Protein AF-A0A923V9Q6-F1 (afdb_monomer_lite)

pLDDT: mean 73.59, std 12.02, range [41.12, 88.88]

Sequence (52 aa):
MRLTKIIPKIFYEDIKDGLDLFVDGLEFKVVYNEAKLYIIIRDDNLQIHWVG

Foldseek 3Di:
DDPQEDADADDDPDVVVVCCCCCVVVVWAFPDDDPAWTWTDDPPRYIYIYGD

Secondary structure (DSSP, 8-state):
------------SSHHHHHIIIIIIT--EEEEEETTEEEEEETTTEEEEEE-

Structure (mmCIF, N/CA/C/O backbone):
data_AF-A0A923V9Q6-F1
#
_entry.id   AF-A0A923V9Q6-F1
#
loop_
_atom_site.group_PDB
_atom_site.id
_atom_site.type_symbol
_atom_site.label_atom_id
_atom_site.label_alt_id
_atom_site.label_comp_id
_atom_site.label_asym_id
_atom_site.label_entity_id
_atom_site.label_seq_id
_atom_site.pdbx_PDB_ins_code
_atom_site.Cartn_x
_atom_site.Cartn_y
_atom_site.Cartn_z
_atom_site.occupancy
_atom_site.B_iso_or_equiv
_atom_site.auth_seq_id
_atom_site.auth_comp_id
_atom_site.auth_asym_id
_atom_site.auth_atom_id
_atom_site.pdbx_PDB_model_num
ATOM 1 N N . MET A 1 1 ? -0.321 4.919 24.904 1.00 41.12 1 MET A N 1
ATOM 2 C CA . MET A 1 1 ? 0.267 5.396 23.633 1.00 41.12 1 MET A CA 1
ATOM 3 C C . MET A 1 1 ? -0.590 4.853 22.501 1.00 41.12 1 MET A C 1
ATOM 5 O O . MET A 1 1 ? -0.861 3.659 2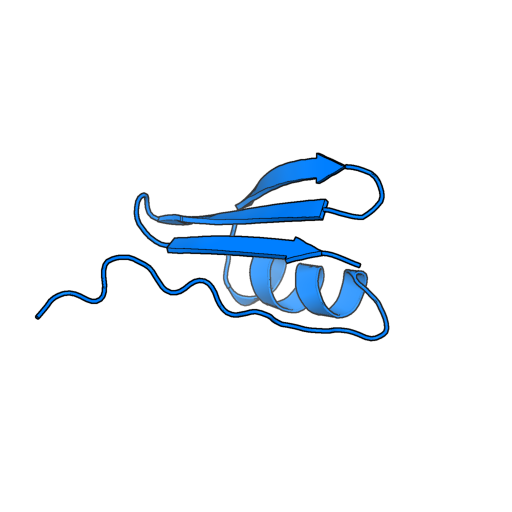2.515 1.00 41.12 1 MET A O 1
ATOM 9 N N . ARG A 1 2 ? -1.082 5.698 21.587 1.00 54.50 2 ARG A N 1
ATOM 10 C CA . ARG A 1 2 ? -1.776 5.249 20.368 1.00 54.50 2 ARG A CA 1
ATOM 11 C C . ARG A 1 2 ? -0.760 5.275 19.233 1.00 54.50 2 ARG A C 1
ATOM 13 O O . ARG A 1 2 ? -0.086 6.282 19.052 1.00 54.50 2 ARG A O 1
ATOM 20 N N . LEU A 1 3 ? -0.625 4.166 18.521 1.00 48.72 3 LEU A N 1
ATOM 21 C CA . LEU A 1 3 ? 0.238 4.063 17.353 1.00 48.72 3 LEU A CA 1
ATOM 22 C C . LEU A 1 3 ? -0.480 4.775 16.198 1.00 48.72 3 LEU A C 1
ATOM 24 O O . LEU A 1 3 ? -1.397 4.220 15.605 1.00 48.72 3 LEU A O 1
ATOM 28 N N . THR A 1 4 ? -0.164 6.050 15.977 1.00 59.91 4 THR A N 1
ATOM 29 C CA . THR A 1 4 ? -0.943 6.929 15.085 1.00 59.91 4 THR A CA 1
ATOM 30 C C . THR A 1 4 ? -0.492 6.903 13.635 1.00 59.91 4 THR A C 1
ATOM 32 O O . THR A 1 4 ? -1.207 7.430 12.797 1.00 59.91 4 THR A O 1
ATOM 35 N N . LYS A 1 5 ? 0.682 6.336 13.337 1.00 55.19 5 LYS A N 1
ATOM 36 C CA . LYS A 1 5 ? 1.181 6.135 11.974 1.00 55.19 5 LYS A CA 1
ATOM 37 C C . LYS A 1 5 ? 2.325 5.128 11.992 1.00 55.19 5 LYS A C 1
ATOM 39 O O . LYS A 1 5 ? 3.328 5.345 12.668 1.00 55.19 5 LYS A O 1
ATOM 44 N N . ILE A 1 6 ? 2.187 4.049 11.231 1.00 58.53 6 ILE A N 1
ATOM 45 C CA . ILE A 1 6 ? 3.307 3.193 10.837 1.00 58.53 6 ILE A CA 1
ATOM 46 C C . ILE A 1 6 ? 3.474 3.413 9.340 1.00 58.53 6 ILE A C 1
ATOM 48 O O . ILE A 1 6 ? 2.524 3.197 8.594 1.00 58.53 6 ILE A O 1
ATOM 52 N N . ILE A 1 7 ? 4.658 3.846 8.912 1.00 60.94 7 ILE A N 1
ATOM 53 C CA . ILE A 1 7 ? 5.028 3.891 7.494 1.00 60.94 7 ILE A CA 1
ATOM 54 C C . ILE A 1 7 ? 6.059 2.779 7.290 1.00 60.94 7 ILE A C 1
ATOM 56 O O . ILE A 1 7 ? 7.262 3.027 7.408 1.00 60.94 7 ILE A O 1
ATOM 60 N N . PRO A 1 8 ? 5.621 1.525 7.094 1.00 60.16 8 PRO A N 1
ATOM 61 C CA . PRO A 1 8 ? 6.546 0.440 6.843 1.00 60.16 8 PRO A CA 1
ATOM 62 C C . PRO A 1 8 ? 7.126 0.615 5.435 1.00 60.16 8 PRO A C 1
ATOM 64 O O . PRO A 1 8 ? 6.390 0.792 4.465 1.00 60.16 8 PRO A O 1
ATOM 67 N N . LYS A 1 9 ? 8.456 0.568 5.315 1.00 62.19 9 LYS A N 1
ATOM 68 C CA . LYS A 1 9 ? 9.132 0.512 4.015 1.00 62.19 9 LYS A CA 1
ATOM 69 C C . LYS A 1 9 ? 9.168 -0.946 3.573 1.00 62.19 9 LYS A C 1
ATOM 71 O O . LYS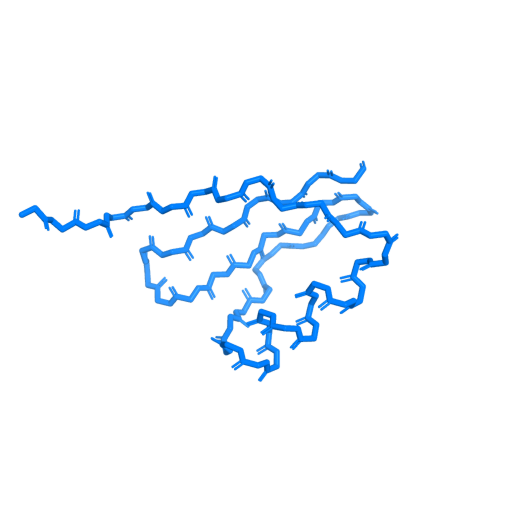 A 1 9 ? 10.100 -1.676 3.897 1.00 62.19 9 LYS A O 1
ATOM 76 N N . ILE A 1 10 ? 8.086 -1.382 2.945 1.00 66.19 10 ILE A N 1
ATOM 77 C CA . ILE A 1 10 ? 7.931 -2.761 2.482 1.00 66.19 10 ILE A CA 1
ATOM 78 C C . ILE A 1 10 ? 8.520 -2.841 1.080 1.00 66.19 10 ILE A C 1
ATOM 80 O O . ILE A 1 10 ? 8.304 -1.932 0.293 1.00 66.19 10 ILE A O 1
ATOM 84 N N . PHE A 1 11 ? 9.270 -3.891 0.766 1.00 65.81 11 PHE A N 1
ATOM 85 C CA . PHE A 1 11 ? 9.789 -4.137 -0.577 1.00 65.81 11 PHE A CA 1
ATOM 86 C C . PHE A 1 11 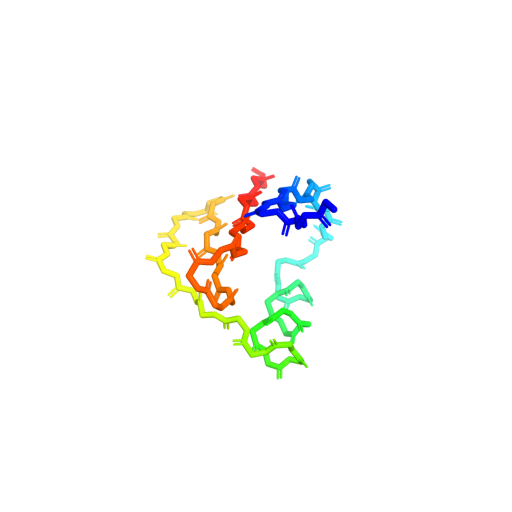? 9.242 -5.483 -1.041 1.00 65.81 11 PHE A C 1
ATOM 88 O O . PHE A 1 11 ? 9.440 -6.484 -0.356 1.00 65.81 11 PHE A O 1
ATOM 95 N N . TYR A 1 12 ? 8.537 -5.485 -2.168 1.00 71.06 12 TYR A N 1
ATOM 96 C CA . TYR A 1 12 ? 8.072 -6.690 -2.852 1.00 71.06 12 TYR A CA 1
ATOM 97 C C . TYR A 1 12 ? 8.809 -6.812 -4.185 1.00 71.06 12 TYR A C 1
ATOM 99 O O . TYR A 1 12 ? 9.135 -5.787 -4.787 1.00 71.06 12 TYR A O 1
ATOM 107 N N . GLU A 1 13 ? 9.072 -8.041 -4.636 1.00 77.12 13 GLU A N 1
ATOM 108 C CA . GLU A 1 13 ? 9.598 -8.284 -5.988 1.00 77.12 13 GLU A CA 1
ATOM 109 C C . GLU A 1 13 ? 8.543 -7.959 -7.059 1.00 77.12 13 GLU A C 1
ATOM 111 O O . GLU A 1 13 ? 8.870 -7.303 -8.047 1.00 77.12 13 GLU A O 1
ATOM 116 N N . ASP A 1 14 ? 7.278 -8.337 -6.830 1.00 80.81 14 ASP A N 1
ATOM 117 C CA . ASP A 1 14 ? 6.119 -7.898 -7.615 1.00 80.81 14 ASP A CA 1
ATOM 118 C C . ASP A 1 14 ? 5.200 -7.020 -6.752 1.00 80.81 14 ASP A C 1
ATOM 120 O O . ASP A 1 14 ? 4.767 -7.396 -5.663 1.00 80.81 14 ASP A O 1
ATOM 124 N N . ILE A 1 15 ? 4.870 -5.829 -7.252 1.00 78.50 15 ILE A N 1
ATOM 125 C CA . ILE A 1 15 ? 3.950 -4.899 -6.589 1.00 78.50 15 ILE A CA 1
ATOM 126 C C . ILE A 1 15 ? 2.553 -5.498 -6.391 1.00 78.50 15 ILE A C 1
ATOM 128 O O . ILE A 1 15 ? 1.854 -5.117 -5.451 1.00 78.50 15 ILE A O 1
ATOM 132 N N . LYS A 1 16 ? 2.151 -6.445 -7.244 1.00 83.12 16 LYS A N 1
ATOM 133 C CA . LYS A 1 16 ? 0.863 -7.134 -7.135 1.00 83.12 16 LYS A CA 1
ATOM 134 C C . LYS A 1 16 ? 0.746 -7.911 -5.834 1.00 83.12 16 LYS A C 1
ATOM 136 O O . LYS A 1 16 ? -0.269 -7.773 -5.172 1.00 83.12 16 LYS A O 1
ATOM 141 N N . ASP A 1 17 ? 1.803 -8.595 -5.400 1.00 86.62 17 ASP A N 1
ATOM 142 C CA . ASP A 1 17 ? 1.787 -9.353 -4.143 1.00 86.62 17 ASP A CA 1
ATOM 143 C C . ASP A 1 17 ? 1.516 -8.441 -2.935 1.00 86.62 17 ASP A C 1
ATOM 145 O O . ASP A 1 17 ? 0.793 -8.794 -2.000 1.00 86.62 17 ASP A O 1
ATOM 149 N N . GLY A 1 18 ? 2.084 -7.231 -2.963 1.00 82.31 18 GLY A N 1
ATOM 150 C CA . GLY A 1 18 ? 1.832 -6.216 -1.947 1.00 82.31 18 GLY A CA 1
ATOM 151 C C . GLY A 1 18 ? 0.407 -5.675 -2.002 1.00 82.31 18 GLY A C 1
ATOM 152 O O . GLY A 1 18 ? -0.237 -5.524 -0.963 1.00 82.31 18 GLY A O 1
ATOM 153 N N . LEU A 1 19 ? -0.104 -5.392 -3.200 1.00 84.12 19 LEU A N 1
ATOM 154 C CA . LEU A 1 19 ? -1.474 -4.916 -3.370 1.00 84.12 19 LEU A CA 1
ATOM 155 C C . LEU A 1 19 ? -2.493 -5.981 -2.950 1.00 84.12 19 LEU A C 1
ATOM 157 O O . LEU A 1 19 ? -3.382 -5.648 -2.174 1.00 84.12 19 LEU A O 1
ATOM 161 N N . ASP A 1 20 ? -2.321 -7.240 -3.341 1.00 88.88 20 ASP A N 1
ATOM 162 C CA . ASP A 1 20 ? -3.204 -8.346 -2.957 1.00 88.88 20 ASP A CA 1
ATOM 163 C C . ASP A 1 20 ? -3.255 -8.501 -1.427 1.00 88.88 20 ASP A C 1
ATOM 165 O O . ASP A 1 20 ? -4.326 -8.627 -0.831 1.00 88.88 20 ASP A O 1
ATOM 169 N N . LEU A 1 21 ? -2.111 -8.413 -0.737 1.00 85.44 21 LEU A N 1
ATOM 170 C CA . LEU A 1 21 ? -2.098 -8.495 0.724 1.00 85.44 21 LEU A CA 1
ATOM 171 C C . LEU A 1 21 ? -2.791 -7.295 1.378 1.00 85.44 21 LEU A C 1
ATOM 173 O O . LEU A 1 21 ? -3.611 -7.470 2.280 1.00 85.44 21 LEU A O 1
ATOM 177 N N . PHE A 1 22 ? -2.414 -6.073 1.000 1.00 85.06 22 PHE A N 1
ATOM 178 C CA . PHE A 1 22 ? -2.867 -4.893 1.729 1.00 85.06 22 PHE A CA 1
ATOM 179 C C . PHE A 1 22 ? -4.255 -4.427 1.296 1.00 85.06 22 PHE A C 1
ATOM 181 O O . PHE A 1 22 ? -5.054 -4.065 2.156 1.00 85.06 22 PHE A O 1
ATOM 188 N N . VAL A 1 23 ? -4.554 -4.432 0.001 1.00 87.00 23 VAL A N 1
ATOM 189 C CA . VAL A 1 23 ? -5.851 -4.003 -0.534 1.00 87.00 23 VAL A CA 1
ATOM 190 C C . VAL A 1 23 ? -6.887 -5.098 -0.325 1.00 87.00 23 VAL A C 1
ATOM 192 O O . VAL A 1 23 ? -7.892 -4.846 0.338 1.00 87.00 23 VAL A O 1
ATOM 195 N N . ASP A 1 24 ? -6.617 -6.318 -0.792 1.00 87.44 24 ASP A N 1
ATOM 196 C CA . ASP A 1 24 ? -7.619 -7.389 -0.747 1.00 87.44 24 ASP A CA 1
ATOM 197 C C . ASP A 1 24 ? -7.608 -8.139 0.592 1.00 87.44 24 ASP A C 1
ATOM 199 O O . ASP A 1 24 ? -8.664 -8.438 1.148 1.00 87.44 24 ASP A O 1
ATOM 203 N N . GLY A 1 25 ? -6.429 -8.411 1.157 1.00 86.50 25 GLY A N 1
ATOM 204 C CA . GLY A 1 25 ? -6.301 -9.146 2.421 1.00 86.50 25 GLY A CA 1
ATOM 205 C C . GLY A 1 25 ? -6.545 -8.301 3.676 1.00 86.50 25 GLY A C 1
ATOM 206 O O . GLY A 1 25 ? -7.025 -8.812 4.689 1.00 86.50 25 GLY A O 1
ATOM 207 N N . LEU A 1 26 ? -6.202 -7.012 3.633 1.00 85.62 26 LEU A N 1
ATOM 208 C CA . LEU A 1 26 ? -6.258 -6.110 4.786 1.00 85.62 26 LEU A CA 1
ATOM 209 C C . LEU A 1 26 ? -7.162 -4.894 4.562 1.00 85.62 26 LEU A C 1
ATOM 211 O O . LEU A 1 26 ? -7.172 -4.012 5.415 1.00 85.62 26 LEU A O 1
ATOM 215 N N . GLU A 1 27 ? -7.925 -4.842 3.471 1.00 86.75 27 GLU A N 1
ATOM 216 C CA . GLU A 1 27 ? -8.932 -3.804 3.199 1.00 86.75 27 GLU A CA 1
ATOM 217 C C . GLU A 1 27 ? -8.379 -2.364 3.183 1.00 86.75 27 GLU A C 1
ATOM 219 O O . GLU A 1 27 ? -9.088 -1.397 3.487 1.00 86.75 27 GLU A O 1
ATOM 224 N N . PHE A 1 28 ? -7.102 -2.186 2.833 1.00 87.50 28 PHE A N 1
ATOM 225 C CA . PHE A 1 28 ? -6.560 -0.864 2.528 1.00 87.50 28 PHE A CA 1
ATOM 226 C C . PHE A 1 28 ? -7.134 -0.358 1.201 1.00 87.50 28 PHE A C 1
ATOM 228 O O . PHE A 1 28 ? -7.440 -1.116 0.288 1.00 87.50 28 PHE A O 1
ATOM 235 N N . LYS A 1 29 ? -7.225 0.960 1.052 1.00 87.56 29 LYS A N 1
ATOM 236 C CA . LYS A 1 29 ? -7.671 1.613 -0.179 1.00 87.56 29 LYS A CA 1
ATOM 237 C C . LYS A 1 29 ? -6.511 2.332 -0.837 1.00 87.56 29 LYS A C 1
ATOM 239 O O . LYS A 1 29 ? -5.816 3.105 -0.180 1.00 87.56 29 LYS A O 1
ATOM 244 N N . VAL A 1 30 ? -6.334 2.126 -2.139 1.00 87.06 30 VAL A N 1
ATOM 245 C CA . VAL A 1 30 ? -5.405 2.924 -2.946 1.00 87.06 30 VAL A CA 1
ATOM 246 C C . VAL A 1 30 ? -5.961 4.337 -3.071 1.00 87.06 30 VAL A C 1
ATOM 248 O O . VAL A 1 30 ? -7.052 4.536 -3.596 1.00 87.06 30 VAL A O 1
ATOM 251 N N . VAL A 1 31 ? -5.212 5.319 -2.576 1.00 87.00 31 VAL A N 1
ATOM 252 C CA . VAL A 1 31 ? -5.575 6.745 -2.653 1.00 87.00 31 VAL A CA 1
ATOM 253 C C . VAL A 1 31 ? -4.692 7.518 -3.625 1.00 87.00 31 VAL A C 1
ATOM 255 O O . VAL A 1 31 ? -5.056 8.606 -4.059 1.00 87.00 31 VAL A O 1
ATOM 258 N N . TYR A 1 32 ? -3.538 6.958 -3.977 1.00 82.38 32 TYR A N 1
ATOM 259 C CA . TYR A 1 32 ? -2.645 7.498 -4.988 1.00 82.38 32 TYR A CA 1
ATOM 260 C C . TYR A 1 32 ? -1.876 6.350 -5.633 1.00 82.38 32 TYR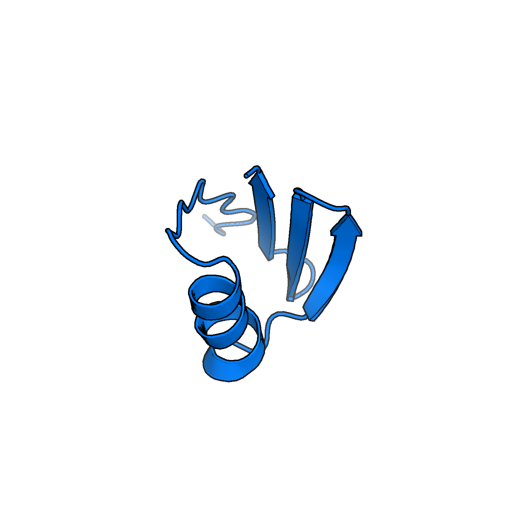 A C 1
ATOM 262 O O . TYR A 1 32 ? -1.351 5.487 -4.924 1.00 82.38 32 TYR A O 1
ATOM 270 N N . ASN A 1 33 ? -1.805 6.350 -6.961 1.00 83.31 33 ASN A N 1
ATOM 271 C CA . ASN A 1 33 ? -0.854 5.535 -7.696 1.00 83.31 33 ASN A CA 1
ATOM 272 C C . ASN A 1 33 ? -0.146 6.400 -8.741 1.00 83.31 33 ASN A C 1
ATOM 274 O O . ASN A 1 33 ? -0.760 7.249 -9.386 1.00 83.31 33 ASN A O 1
ATOM 278 N N . GLU A 1 34 ? 1.148 6.175 -8.879 1.00 79.75 34 GLU A N 1
ATOM 279 C CA . GLU A 1 34 ? 1.972 6.615 -9.994 1.00 79.75 34 GLU A CA 1
ATOM 280 C C . GLU A 1 34 ? 2.978 5.491 -10.276 1.00 79.75 34 GLU A C 1
ATOM 282 O O . GLU A 1 34 ? 3.186 4.634 -9.421 1.00 79.75 34 GLU A O 1
ATOM 287 N N . ALA A 1 35 ? 3.596 5.471 -11.460 1.00 74.44 35 ALA A N 1
ATOM 288 C CA . ALA A 1 35 ? 4.388 4.370 -12.030 1.00 74.44 35 ALA A CA 1
ATOM 289 C C . ALA A 1 35 ? 5.308 3.577 -11.071 1.00 74.44 35 ALA A C 1
ATOM 291 O O . ALA A 1 35 ? 5.620 2.423 -11.355 1.00 74.44 35 ALA A O 1
ATOM 292 N N . LYS A 1 36 ? 5.761 4.179 -9.964 1.00 72.31 36 LYS A N 1
ATOM 293 C CA . LYS A 1 36 ? 6.594 3.544 -8.931 1.00 72.31 36 LYS A CA 1
ATOM 294 C C . LYS A 1 36 ? 6.137 3.805 -7.492 1.00 72.31 36 LYS A C 1
ATOM 296 O O . LYS A 1 36 ? 6.814 3.373 -6.563 1.00 72.31 36 LYS A O 1
ATOM 301 N N . LEU A 1 37 ? 5.036 4.530 -7.299 1.00 74.44 37 LEU A N 1
ATOM 302 C CA . LEU A 1 37 ? 4.564 4.971 -5.992 1.00 74.44 37 LEU A CA 1
ATOM 303 C C . LEU A 1 37 ? 3.107 4.595 -5.777 1.00 74.44 37 LEU A C 1
ATOM 305 O O . LEU A 1 37 ? 2.227 5.056 -6.496 1.00 74.44 37 LEU A O 1
ATOM 309 N N . TYR A 1 38 ? 2.856 3.818 -4.728 1.00 80.81 38 TYR A N 1
ATOM 310 C CA . TYR A 1 38 ? 1.508 3.541 -4.246 1.00 80.81 38 TYR A CA 1
ATOM 311 C C . TYR A 1 38 ? 1.352 4.114 -2.845 1.00 80.81 38 TYR A C 1
ATOM 313 O O . TYR A 1 38 ? 2.187 3.882 -1.965 1.00 80.81 38 TYR A O 1
ATOM 321 N N . ILE A 1 39 ? 0.269 4.861 -2.646 1.00 80.69 39 ILE A N 1
ATOM 322 C CA . ILE A 1 39 ? -0.193 5.254 -1.322 1.00 80.69 39 ILE A CA 1
ATOM 323 C C . ILE A 1 39 ? -1.499 4.529 -1.069 1.00 80.69 39 ILE A C 1
ATOM 325 O O . ILE A 1 39 ? -2.492 4.734 -1.774 1.00 80.69 39 ILE A O 1
ATOM 329 N N . ILE A 1 40 ? -1.483 3.697 -0.035 1.00 82.88 40 ILE A N 1
ATOM 330 C CA . ILE A 1 40 ? -2.653 2.966 0.431 1.00 82.88 40 ILE A CA 1
ATOM 331 C C . ILE A 1 40 ? -2.968 3.358 1.873 1.00 82.88 40 ILE A C 1
ATOM 333 O O . ILE A 1 40 ? -2.058 3.610 2.672 1.00 82.88 40 ILE A O 1
ATOM 337 N N . ILE A 1 41 ? -4.257 3.447 2.190 1.00 79.94 41 ILE A N 1
ATOM 338 C CA . ILE A 1 41 ? -4.754 3.892 3.494 1.00 79.94 41 ILE A CA 1
ATOM 339 C C . ILE A 1 41 ? -5.772 2.895 4.042 1.00 79.94 41 ILE A C 1
ATOM 341 O O . ILE A 1 41 ? -6.679 2.481 3.323 1.00 79.94 41 ILE A O 1
ATOM 345 N N . ARG A 1 42 ? -5.647 2.548 5.325 1.00 75.50 42 ARG A N 1
ATOM 346 C CA . ARG A 1 42 ? -6.675 1.834 6.095 1.00 75.50 42 ARG A CA 1
ATOM 347 C C . ARG A 1 42 ? -6.955 2.625 7.360 1.00 75.50 42 ARG A C 1
ATOM 349 O O . ARG A 1 42 ? -6.048 2.842 8.156 1.00 75.50 42 ARG A O 1
ATOM 356 N N . ASP A 1 43 ? -8.201 3.050 7.528 1.00 70.81 43 ASP A N 1
ATOM 357 C CA . ASP A 1 43 ? -8.614 4.030 8.540 1.00 70.81 43 ASP A CA 1
ATOM 358 C C . ASP A 1 43 ? -7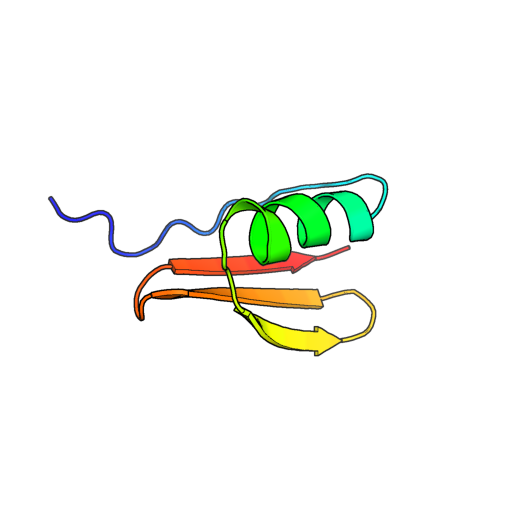.893 5.388 8.387 1.00 70.81 43 ASP A C 1
ATOM 360 O O . ASP A 1 43 ? -6.836 5.492 7.768 1.00 70.81 43 ASP A O 1
ATOM 364 N N . ASP A 1 44 ? -8.429 6.462 8.976 1.00 64.44 44 ASP A N 1
ATOM 365 C CA . ASP A 1 44 ? -7.889 7.832 8.822 1.00 64.44 44 ASP A CA 1
ATOM 366 C C . ASP A 1 44 ? -6.434 8.012 9.323 1.00 64.44 44 ASP A C 1
ATOM 368 O O . ASP A 1 44 ? -5.852 9.091 9.207 1.00 64.44 44 ASP A O 1
ATOM 372 N N . ASN A 1 45 ? -5.832 6.962 9.893 1.00 61.53 45 ASN A N 1
ATOM 373 C CA . ASN A 1 45 ? -4.569 7.019 10.619 1.00 61.53 45 ASN A CA 1
ATOM 374 C C . ASN A 1 45 ? -3.455 6.109 10.065 1.00 61.53 45 ASN A C 1
ATOM 376 O O . ASN A 1 45 ? -2.308 6.279 10.475 1.00 61.53 45 ASN A O 1
ATOM 380 N N . LEU A 1 46 ? -3.707 5.166 9.146 1.00 63.44 46 LEU A N 1
ATOM 381 C CA . LEU A 1 46 ? -2.648 4.270 8.647 1.00 63.44 46 LEU A CA 1
ATOM 382 C C . LEU A 1 46 ? -2.383 4.499 7.164 1.00 63.44 46 LEU A C 1
ATOM 384 O O . LEU A 1 46 ? -3.239 4.244 6.327 1.00 63.44 46 LEU A O 1
ATOM 388 N N . GLN A 1 47 ? -1.178 4.970 6.846 1.00 65.88 47 GLN A N 1
ATOM 389 C CA . GLN A 1 47 ? -0.771 5.339 5.494 1.00 65.88 47 GLN A CA 1
ATOM 390 C C . GLN A 1 47 ? 0.554 4.660 5.152 1.00 65.88 47 GLN A C 1
ATOM 392 O O . GLN A 1 47 ? 1.545 4.849 5.857 1.00 65.88 47 GLN A O 1
ATOM 397 N N . ILE A 1 48 ? 0.579 3.916 4.051 1.00 67.69 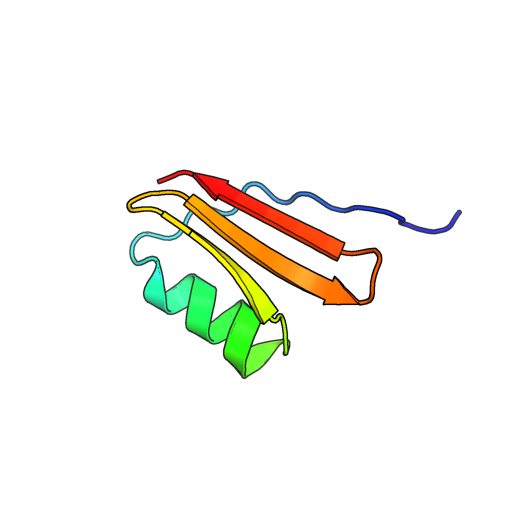48 ILE A N 1
ATOM 398 C CA . ILE A 1 48 ? 1.783 3.243 3.554 1.00 67.69 48 ILE A CA 1
ATOM 399 C C . ILE A 1 48 ? 2.248 3.974 2.297 1.00 67.69 48 ILE A C 1
ATOM 401 O O . ILE A 1 48 ? 1.436 4.279 1.428 1.00 67.69 48 ILE A O 1
ATOM 405 N N . HIS A 1 49 ? 3.540 4.305 2.236 1.00 66.00 49 HIS A N 1
ATOM 406 C CA . HIS A 1 49 ? 4.192 4.919 1.076 1.00 66.00 49 HIS A CA 1
ATOM 407 C C . HIS A 1 49 ? 5.148 3.890 0.495 1.00 66.00 49 HIS A C 1
ATOM 409 O O . HIS A 1 49 ? 6.097 3.488 1.171 1.00 66.00 49 HIS A O 1
ATOM 415 N N . TRP A 1 50 ? 4.899 3.460 -0.734 1.00 65.12 50 TRP A N 1
ATOM 416 C CA . TRP A 1 50 ? 5.722 2.447 -1.385 1.00 65.12 50 TRP A CA 1
ATOM 417 C C . TRP A 1 50 ? 6.535 3.058 -2.520 1.00 65.12 50 TRP A C 1
ATOM 419 O O . TRP A 1 50 ? 5.954 3.757 -3.331 1.00 65.12 50 TRP A O 1
ATOM 429 N N . VAL A 1 51 ? 7.846 2.818 -2.597 1.00 58.22 51 VAL A N 1
ATOM 430 C CA . VAL A 1 51 ? 8.711 3.350 -3.669 1.00 58.22 51 VAL A CA 1
ATOM 431 C C . VAL A 1 51 ? 9.466 2.188 -4.307 1.00 58.22 51 VAL A C 1
ATOM 433 O O . VAL A 1 51 ? 10.288 1.569 -3.627 1.00 58.22 51 VAL A O 1
ATOM 436 N N . GLY A 1 52 ? 9.171 1.912 -5.579 1.00 58.22 52 GLY A N 1
ATOM 437 C CA . GLY A 1 52 ? 9.865 0.931 -6.426 1.00 58.22 52 GLY A CA 1
ATOM 438 C C . GLY A 1 52 ? 11.051 1.493 -7.201 1.00 58.22 52 GLY A C 1
ATOM 439 O O . GLY A 1 52 ? 11.045 2.696 -7.552 1.00 58.22 52 GLY A O 1
#

Radius of gyration: 10.82 Å; chains: 1; bounding box: 19×17×36 Å